Protein AF-A0A117M2E2-F1 (afdb_monomer)

Structure (mmCIF, N/CA/C/O backbone):
data_AF-A0A117M2E2-F1
#
_entry.id   AF-A0A117M2E2-F1
#
loop_
_atom_site.group_PDB
_atom_site.id
_atom_site.type_symbol
_atom_site.label_atom_id
_atom_site.label_alt_id
_atom_site.label_comp_id
_atom_site.label_asym_id
_atom_site.label_entity_id
_atom_site.label_seq_id
_atom_site.pdbx_PDB_ins_code
_atom_site.Cartn_x
_atom_site.Cartn_y
_atom_site.Cartn_z
_atom_site.occupancy
_atom_site.B_iso_or_equiv
_atom_site.auth_seq_id
_atom_site.auth_comp_id
_atom_site.auth_asym_id
_atom_site.auth_atom_id
_atom_site.pdbx_PDB_model_num
ATOM 1 N N . ILE A 1 1 ? -3.622 -10.633 -29.423 1.00 65.00 1 ILE A N 1
ATOM 2 C CA . ILE A 1 1 ? -2.837 -9.429 -29.050 1.00 65.00 1 ILE A CA 1
ATOM 3 C C . ILE A 1 1 ? -1.915 -9.833 -27.903 1.00 65.00 1 ILE A C 1
ATOM 5 O O . ILE A 1 1 ? -2.407 -10.481 -26.987 1.00 65.00 1 ILE A O 1
ATOM 9 N N . LYS A 1 2 ? -0.606 -9.542 -27.959 1.00 74.69 2 LYS A N 1
ATOM 10 C CA . LYS A 1 2 ? 0.267 -9.705 -26.781 1.00 74.69 2 LYS A CA 1
ATOM 11 C C . LYS A 1 2 ? -0.150 -8.649 -25.754 1.00 74.69 2 LYS A C 1
ATOM 13 O O . LYS A 1 2 ? -0.201 -7.475 -26.099 1.00 74.69 2 LYS A O 1
ATOM 18 N N . GLY A 1 3 ? -0.526 -9.080 -24.551 1.00 84.94 3 GLY A N 1
ATOM 19 C CA . GLY A 1 3 ? -0.912 -8.175 -23.468 1.00 84.94 3 GLY A CA 1
ATOM 20 C C . GLY A 1 3 ? 0.236 -7.256 -23.047 1.00 84.94 3 GLY A C 1
ATOM 21 O O . GLY A 1 3 ? 1.391 -7.480 -23.410 1.00 84.94 3 GLY A O 1
ATOM 22 N N . PHE A 1 4 ? -0.091 -6.222 -22.277 1.00 88.25 4 PHE A N 1
ATOM 23 C CA . PHE A 1 4 ? 0.912 -5.355 -21.669 1.00 88.25 4 PHE A CA 1
ATOM 24 C C . PHE A 1 4 ? 1.729 -6.148 -20.642 1.00 88.25 4 PHE A C 1
ATOM 26 O O . PHE A 1 4 ? 1.158 -6.757 -19.736 1.00 88.25 4 PHE A O 1
ATOM 33 N N . ILE A 1 5 ? 3.053 -6.147 -20.796 1.00 89.19 5 ILE A N 1
ATOM 34 C CA . ILE A 1 5 ? 3.982 -6.717 -19.820 1.00 89.19 5 ILE A CA 1
ATOM 35 C C . ILE A 1 5 ? 4.626 -5.531 -19.098 1.00 89.19 5 ILE A C 1
ATOM 37 O O . ILE A 1 5 ? 5.354 -4.777 -19.743 1.00 89.19 5 ILE A O 1
ATOM 41 N N . PRO A 1 6 ? 4.337 -5.326 -17.804 1.00 87.56 6 PRO A N 1
ATOM 42 C CA . PRO A 1 6 ? 4.894 -4.210 -17.059 1.00 87.56 6 PRO A CA 1
ATOM 43 C C . PRO A 1 6 ? 6.399 -4.372 -16.854 1.00 87.56 6 PRO A C 1
ATOM 45 O O . PRO A 1 6 ? 6.864 -5.440 -16.454 1.00 87.56 6 PRO A O 1
ATOM 48 N N . ASP A 1 7 ? 7.141 -3.289 -17.068 1.00 90.00 7 ASP A N 1
ATOM 49 C CA . ASP A 1 7 ? 8.562 -3.210 -16.754 1.00 90.00 7 ASP A CA 1
ATOM 50 C C . ASP A 1 7 ? 8.752 -2.566 -15.377 1.00 90.00 7 ASP A C 1
ATOM 52 O O . ASP A 1 7 ? 8.535 -1.372 -15.189 1.00 90.00 7 ASP A O 1
ATOM 56 N N . LEU A 1 8 ? 9.151 -3.370 -14.393 1.00 87.19 8 LEU A N 1
ATOM 57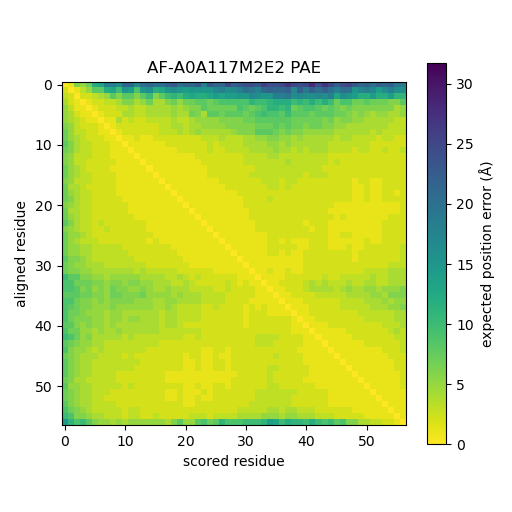 C CA . LEU A 1 8 ? 9.449 -2.891 -13.042 1.00 87.19 8 LEU A CA 1
ATOM 58 C C . LEU A 1 8 ? 10.874 -2.332 -12.913 1.00 87.19 8 LEU A C 1
ATOM 60 O O . LEU A 1 8 ? 11.296 -2.017 -11.807 1.00 87.19 8 LEU A O 1
ATOM 64 N N . THR A 1 9 ? 11.635 -2.218 -13.999 1.00 91.25 9 THR A N 1
ATOM 65 C CA . THR A 1 9 ? 12.899 -1.468 -14.037 1.00 91.25 9 THR A CA 1
ATOM 66 C C . THR A 1 9 ? 12.704 -0.029 -14.521 1.00 91.25 9 THR A C 1
ATOM 68 O O . THR A 1 9 ? 13.545 0.816 -14.232 1.00 91.25 9 THR A O 1
ATOM 71 N N . ASP A 1 10 ? 11.568 0.278 -15.159 1.00 94.94 10 ASP A N 1
ATOM 72 C CA . ASP A 1 10 ? 11.162 1.644 -15.494 1.00 94.94 10 ASP A CA 1
ATOM 73 C C . ASP A 1 10 ? 10.747 2.397 -14.221 1.00 94.94 10 ASP A C 1
ATOM 75 O O . ASP A 1 10 ? 9.736 2.094 -13.578 1.00 94.94 10 ASP A O 1
ATOM 79 N N . GLU A 1 11 ? 11.531 3.411 -13.864 1.00 95.06 11 GLU A N 1
ATOM 80 C CA . GLU A 1 11 ? 11.322 4.225 -12.666 1.00 95.06 11 GLU A CA 1
ATOM 81 C C . GLU A 1 11 ? 10.008 5.024 -12.700 1.00 95.06 11 GLU A C 1
ATOM 83 O O . GLU A 1 11 ? 9.368 5.214 -11.662 1.00 95.06 11 GLU A O 1
ATOM 88 N N . SER A 1 12 ? 9.534 5.428 -13.883 1.00 94.69 12 SER A N 1
ATOM 89 C CA . SER A 1 12 ? 8.236 6.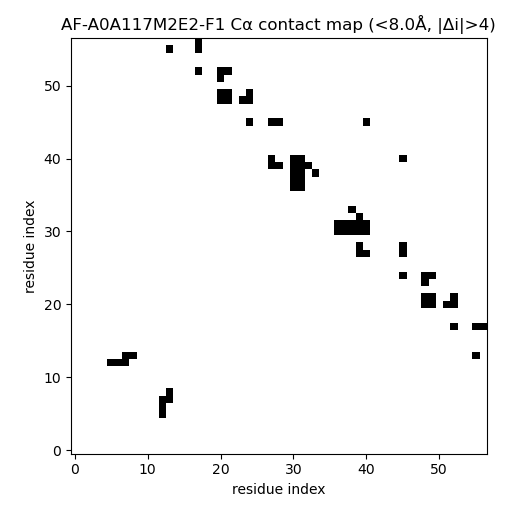099 -14.026 1.00 94.69 12 SER A CA 1
ATOM 90 C C . SER A 1 12 ? 7.094 5.126 -13.750 1.00 94.69 12 SER A C 1
ATOM 92 O O . SER A 1 12 ? 6.149 5.455 -13.027 1.00 94.69 12 SER A O 1
ATOM 94 N N . TYR A 1 13 ? 7.191 3.905 -14.280 1.00 94.12 13 TYR A N 1
ATOM 95 C CA . TYR A 1 13 ? 6.190 2.869 -14.047 1.00 94.12 13 TYR A CA 1
ATOM 96 C C . TYR A 1 13 ? 6.184 2.400 -12.585 1.00 94.12 13 TYR A C 1
ATOM 98 O O . TYR A 1 13 ? 5.125 2.343 -11.956 1.00 94.12 13 TYR A O 1
ATOM 106 N N . LYS A 1 14 ? 7.360 2.153 -11.998 1.00 95.25 14 LYS A N 1
ATOM 107 C CA . LYS A 1 14 ? 7.519 1.871 -10.562 1.00 95.25 14 LYS A CA 1
ATOM 108 C C . LYS A 1 14 ? 6.875 2.940 -9.693 1.00 95.25 14 LYS A C 1
ATOM 110 O O . LYS A 1 14 ? 6.143 2.597 -8.763 1.00 95.25 14 LYS A O 1
ATOM 115 N N . LYS A 1 15 ? 7.109 4.221 -9.999 1.00 95.44 15 LYS A N 1
ATOM 116 C CA . LYS A 1 15 ? 6.492 5.335 -9.273 1.00 95.44 15 LYS A CA 1
ATOM 117 C C . LYS A 1 15 ? 4.967 5.265 -9.347 1.00 95.44 15 LYS A C 1
ATOM 119 O O . LYS A 1 15 ? 4.315 5.353 -8.312 1.00 95.44 15 LYS A O 1
ATOM 124 N N . LEU A 1 16 ? 4.399 5.045 -10.535 1.00 95.62 16 LEU A N 1
ATOM 125 C CA . LEU A 1 16 ? 2.948 4.910 -10.707 1.00 95.62 16 LEU A CA 1
ATOM 126 C C . LEU A 1 16 ? 2.371 3.761 -9.870 1.00 95.62 16 LEU A C 1
ATOM 128 O O . LEU A 1 16 ? 1.349 3.937 -9.207 1.00 95.62 16 LEU A O 1
ATOM 132 N N . VAL A 1 17 ? 3.023 2.595 -9.867 1.00 95.69 17 VAL A N 1
ATOM 133 C CA . VAL A 1 17 ? 2.591 1.448 -9.051 1.00 95.69 17 VAL A CA 1
ATOM 134 C C . VAL A 1 17 ? 2.681 1.781 -7.561 1.00 95.69 17 VAL A C 1
ATOM 136 O O . VAL A 1 17 ? 1.733 1.519 -6.819 1.00 95.69 17 VAL A O 1
ATOM 139 N N . ARG A 1 18 ? 3.784 2.397 -7.121 1.00 96.06 18 ARG A N 1
ATOM 140 C CA . ARG A 1 18 ? 3.984 2.801 -5.725 1.00 96.06 18 ARG A CA 1
ATOM 141 C C . ARG A 1 18 ? 2.899 3.772 -5.262 1.00 96.06 18 ARG A C 1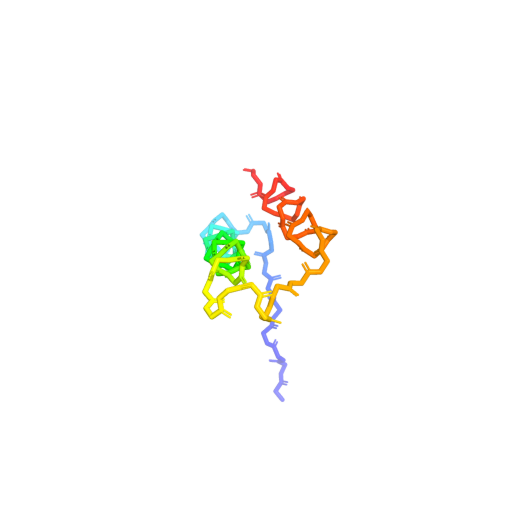
ATOM 143 O O . ARG A 1 18 ? 2.293 3.531 -4.222 1.00 96.06 18 ARG A O 1
ATOM 150 N N . ASP A 1 19 ? 2.612 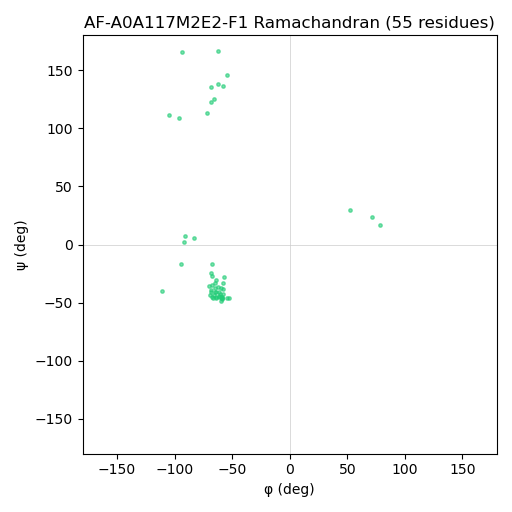4.809 -6.046 1.00 97.56 19 ASP A N 1
ATOM 151 C CA . ASP A 1 19 ? 1.593 5.814 -5.727 1.00 97.56 19 ASP A CA 1
ATOM 152 C C . ASP A 1 19 ? 0.214 5.154 -5.542 1.00 97.56 19 ASP A C 1
ATOM 154 O O . ASP A 1 19 ? -0.485 5.417 -4.564 1.00 97.56 19 ASP A O 1
ATOM 158 N N . ARG A 1 20 ? -0.146 4.194 -6.405 1.00 97.81 20 ARG A N 1
ATOM 159 C CA . ARG A 1 20 ? -1.410 3.447 -6.278 1.00 97.81 20 ARG A CA 1
ATOM 160 C C . ARG A 1 20 ? -1.470 2.532 -5.062 1.00 97.81 20 ARG A C 1
ATOM 162 O O . ARG A 1 20 ? -2.541 2.368 -4.475 1.00 97.81 20 ARG A O 1
ATOM 169 N N . LEU A 1 21 ? -0.353 1.931 -4.669 1.00 97.88 21 LEU A N 1
ATOM 170 C CA . LEU A 1 21 ? -0.298 1.137 -3.443 1.00 97.88 21 LEU A CA 1
ATOM 171 C C . LEU A 1 21 ? -0.401 2.024 -2.195 1.00 97.88 21 LEU A C 1
ATOM 173 O O . LEU A 1 21 ? -1.063 1.630 -1.236 1.00 97.88 21 LEU A O 1
ATOM 177 N N . VAL A 1 22 ? 0.168 3.233 -2.220 1.00 98.25 22 VAL A N 1
ATOM 178 C CA . VAL A 1 22 ? -0.006 4.233 -1.153 1.00 98.25 22 VAL A CA 1
ATOM 179 C C . VAL A 1 22 ? -1.467 4.678 -1.057 1.00 98.25 22 VAL A C 1
ATOM 181 O O . VAL A 1 22 ? -2.027 4.666 0.041 1.00 98.25 22 VAL A O 1
ATOM 184 N N . ASP A 1 23 ? -2.119 4.979 -2.185 1.00 98.44 23 ASP A N 1
ATOM 185 C CA . ASP A 1 23 ? -3.558 5.282 -2.227 1.00 98.44 23 ASP A CA 1
ATOM 186 C C . ASP A 1 23 ? -4.375 4.150 -1.589 1.00 98.44 23 ASP A C 1
ATOM 188 O O . ASP A 1 23 ? -5.250 4.380 -0.748 1.00 98.44 23 ASP A O 1
ATOM 192 N N . ARG A 1 24 ? -4.062 2.899 -1.952 1.00 98.00 24 ARG A N 1
ATOM 193 C CA . ARG A 1 24 ? -4.750 1.724 -1.415 1.00 98.00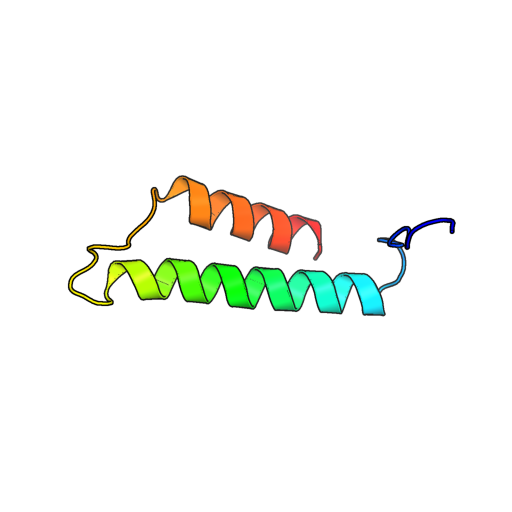 24 ARG A CA 1
ATOM 194 C C . ARG A 1 24 ? -4.514 1.552 0.082 1.00 98.00 24 ARG A C 1
ATOM 196 O O . ARG A 1 24 ? -5.459 1.226 0.796 1.00 98.00 24 ARG A O 1
ATOM 203 N N . LEU A 1 25 ? -3.293 1.771 0.559 1.00 98.06 25 LEU A N 1
ATOM 204 C CA . LEU A 1 25 ? -2.967 1.706 1.982 1.00 98.06 25 LEU A CA 1
ATOM 205 C C . LEU A 1 25 ? -3.763 2.746 2.779 1.00 98.06 25 LEU A C 1
ATOM 207 O O . LEU A 1 25 ? -4.334 2.423 3.819 1.00 98.06 25 LEU A O 1
ATOM 211 N N . ASN A 1 26 ? -3.854 3.974 2.268 1.00 97.81 26 ASN A N 1
ATOM 212 C CA . ASN A 1 26 ? -4.635 5.041 2.890 1.00 97.81 26 ASN A CA 1
ATOM 213 C C . ASN A 1 26 ? -6.131 4.711 2.916 1.00 97.81 26 ASN A C 1
ATOM 215 O O . ASN A 1 26 ? -6.785 4.922 3.936 1.00 97.81 26 ASN A O 1
ATOM 219 N N . PHE A 1 27 ? -6.660 4.135 1.834 1.00 97.50 27 PHE A N 1
ATOM 220 C CA . PHE A 1 27 ? -8.036 3.644 1.800 1.00 97.50 27 PHE A CA 1
ATOM 221 C C . PHE A 1 27 ? -8.285 2.571 2.866 1.00 97.50 27 PHE A C 1
ATOM 223 O O . PHE A 1 27 ? -9.282 2.644 3.573 1.00 97.50 27 PHE A O 1
ATOM 230 N N . LEU A 1 28 ? -7.389 1.591 3.023 1.00 97.00 28 LEU A N 1
ATOM 231 C CA . LEU A 1 28 ? -7.552 0.553 4.048 1.00 97.00 28 LEU A CA 1
ATOM 232 C C . LEU A 1 28 ? -7.579 1.147 5.460 1.00 97.00 28 LEU A C 1
ATOM 234 O O . LEU A 1 28 ? -8.454 0.797 6.245 1.00 97.00 28 LEU A O 1
ATOM 238 N N . ARG A 1 29 ? -6.691 2.104 5.742 1.00 95.50 29 ARG A N 1
ATOM 239 C CA . ARG A 1 29 ? -6.673 2.831 7.018 1.00 95.50 29 ARG A CA 1
ATOM 240 C C . ARG A 1 29 ? -7.956 3.630 7.249 1.00 95.50 29 ARG A C 1
ATOM 242 O O . ARG A 1 29 ? -8.447 3.682 8.370 1.00 95.50 29 ARG A O 1
ATOM 249 N N . SER A 1 30 ? -8.547 4.220 6.206 1.00 97.06 30 SER A N 1
ATOM 250 C CA . SER A 1 30 ? -9.808 4.960 6.356 1.00 97.06 30 SER A CA 1
ATOM 251 C C . SER A 1 30 ? -10.966 4.048 6.778 1.00 97.06 30 SER A C 1
ATOM 253 O O . SER A 1 30 ? -11.825 4.471 7.553 1.00 97.06 30 SER A O 1
ATOM 255 N N . ARG A 1 31 ? -10.967 2.783 6.328 1.00 97.50 31 ARG A N 1
ATOM 256 C CA . ARG A 1 31 ? -12.003 1.786 6.661 1.00 97.50 31 ARG A CA 1
ATOM 257 C C . ARG A 1 31 ? -12.008 1.371 8.129 1.00 97.50 31 ARG A C 1
ATOM 259 O O . ARG A 1 31 ? -13.013 0.839 8.583 1.00 97.50 31 ARG A O 1
ATOM 266 N N . GLU A 1 32 ? -10.938 1.632 8.877 1.00 95.81 32 GLU A N 1
ATOM 267 C CA . GLU A 1 32 ? -10.894 1.381 10.324 1.00 95.81 32 GLU A CA 1
ATOM 268 C C . GLU A 1 32 ? -11.827 2.309 11.113 1.00 95.81 32 GLU A C 1
ATOM 270 O O . GLU A 1 32 ? -12.308 1.937 12.181 1.00 95.81 32 GLU A O 1
ATOM 275 N N . ILE A 1 33 ? -12.102 3.503 10.579 1.00 95.88 33 ILE A N 1
ATOM 276 C CA . ILE A 1 33 ? -12.876 4.555 11.251 1.00 95.88 33 ILE A CA 1
ATOM 277 C C . ILE A 1 33 ? -14.228 4.757 10.557 1.00 95.88 33 ILE A C 1
ATOM 279 O O . ILE A 1 33 ? -15.257 4.947 11.212 1.00 95.88 33 ILE A O 1
ATOM 283 N N . GLU A 1 34 ? -14.247 4.711 9.224 1.00 97.12 34 GLU A N 1
ATOM 284 C CA . GLU A 1 34 ? -15.454 4.921 8.429 1.00 97.12 34 GLU A CA 1
ATOM 285 C C . GLU A 1 34 ? -16.550 3.911 8.807 1.00 97.12 34 GLU A C 1
ATOM 287 O O . GLU A 1 34 ? -16.283 2.729 9.022 1.00 97.12 34 GLU A O 1
ATOM 292 N N . ARG A 1 35 ? -17.798 4.385 8.939 1.00 96.25 35 ARG A N 1
ATOM 293 C CA . ARG A 1 35 ? -18.949 3.578 9.402 1.00 96.25 35 ARG A CA 1
ATOM 294 C C . ARG A 1 35 ? -18.697 2.849 10.736 1.00 96.25 35 ARG A C 1
ATOM 296 O O . ARG A 1 35 ? -19.250 1.775 10.962 1.00 96.25 35 ARG A O 1
ATOM 303 N N . GLY A 1 36 ? -17.857 3.410 11.610 1.00 95.44 36 GLY A N 1
ATOM 304 C CA . GLY A 1 36 ? -17.495 2.793 12.890 1.00 95.44 36 GLY A CA 1
ATOM 305 C C . GLY A 1 36 ? -16.583 1.572 12.746 1.00 95.44 36 GLY A C 1
ATOM 306 O O . GLY A 1 36 ? -16.595 0.699 13.610 1.00 95.44 36 GLY A O 1
ATOM 307 N N . GLY A 1 37 ? -15.835 1.475 11.644 1.00 95.88 37 GLY A N 1
ATOM 308 C CA . GLY A 1 37 ? -14.918 0.366 11.396 1.00 95.88 37 GLY A CA 1
ATOM 309 C C . GLY A 1 37 ? -15.596 -0.912 10.907 1.00 95.88 37 GLY A C 1
ATOM 310 O O . GLY A 1 37 ? -14.995 -1.980 10.984 1.00 95.88 37 GLY A O 1
ATOM 311 N N . PHE A 1 38 ? -16.841 -0.831 10.424 1.00 96.88 38 PHE A N 1
ATOM 312 C CA . PHE A 1 38 ? -17.570 -1.991 9.897 1.00 96.88 38 PHE A CA 1
ATOM 313 C C . PHE A 1 38 ? -16.841 -2.643 8.711 1.00 96.88 38 PHE A C 1
ATOM 315 O O . PHE A 1 38 ? -16.799 -3.865 8.611 1.00 96.88 38 PHE A O 1
ATOM 322 N N . ASP A 1 39 ? -16.223 -1.825 7.853 1.00 97.00 39 ASP A N 1
ATOM 323 C CA . ASP A 1 39 ? -15.511 -2.274 6.649 1.00 97.00 39 ASP A CA 1
ATOM 324 C C . ASP A 1 39 ? -14.019 -2.559 6.898 1.00 97.00 39 ASP A C 1
ATOM 326 O O . ASP A 1 39 ? -13.257 -2.753 5.943 1.00 97.00 39 ASP A O 1
ATOM 330 N N . LYS A 1 40 ? -13.559 -2.529 8.156 1.00 97.31 40 LYS A N 1
ATOM 331 C CA . LYS A 1 40 ? -12.142 -2.740 8.459 1.00 97.31 40 LYS A CA 1
ATOM 332 C C . LYS A 1 40 ? -11.713 -4.137 8.018 1.00 97.31 40 LYS A C 1
ATOM 334 O O . LYS A 1 40 ? -12.416 -5.125 8.232 1.00 97.31 40 LYS A O 1
ATOM 339 N N . LEU A 1 41 ? -10.532 -4.214 7.424 1.00 96.25 41 LEU A N 1
ATOM 340 C CA . LEU A 1 41 ? -9.895 -5.486 7.103 1.00 96.25 41 LEU A CA 1
ATOM 341 C C . LEU A 1 41 ? -8.943 -5.902 8.236 1.00 96.25 41 LEU A C 1
ATOM 343 O O . LEU A 1 41 ? -8.606 -5.070 9.082 1.00 96.25 41 LEU A O 1
ATOM 347 N N . PRO A 1 42 ? -8.498 -7.171 8.263 1.00 97.25 42 PRO A N 1
ATOM 348 C CA . PRO A 1 42 ? -7.408 -7.593 9.139 1.00 97.25 42 PRO A CA 1
ATOM 349 C C . PRO A 1 42 ? -6.157 -6.722 8.938 1.00 97.25 42 PRO A C 1
ATOM 351 O O . PRO A 1 42 ? -5.887 -6.272 7.819 1.00 97.25 42 PRO A O 1
ATOM 354 N N . ALA A 1 43 ? -5.398 -6.483 10.010 1.00 94.31 43 ALA A N 1
ATOM 355 C CA . ALA A 1 43 ? -4.225 -5.600 9.990 1.00 94.31 43 ALA A CA 1
ATOM 356 C C . ALA A 1 43 ? -3.175 -6.061 8.964 1.00 94.31 43 ALA A C 1
ATOM 358 O O . ALA A 1 43 ? -2.563 -5.247 8.266 1.00 94.31 43 ALA A O 1
ATOM 359 N N . GLU A 1 44 ? -3.069 -7.376 8.780 1.00 96.56 44 GLU A N 1
ATOM 360 C CA . GLU A 1 44 ? -2.182 -8.045 7.833 1.00 96.56 44 GLU A CA 1
ATOM 361 C C . GLU A 1 44 ? -2.425 -7.584 6.387 1.00 96.56 44 GLU A C 1
ATOM 363 O O . GLU A 1 44 ? -1.504 -7.587 5.566 1.00 96.56 44 GLU A O 1
ATOM 368 N N . ALA A 1 45 ? -3.646 -7.150 6.049 1.00 96.62 45 ALA A N 1
ATOM 369 C CA . ALA A 1 45 ? -3.956 -6.619 4.724 1.00 96.62 45 ALA A CA 1
ATOM 370 C C . ALA A 1 45 ? -3.231 -5.289 4.470 1.00 96.62 45 ALA A C 1
ATOM 372 O O . ALA A 1 45 ? -2.620 -5.108 3.415 1.00 96.62 45 ALA A O 1
ATOM 373 N N . ALA A 1 46 ? -3.264 -4.366 5.434 1.00 96.81 46 ALA A N 1
ATOM 374 C CA . ALA A 1 46 ? -2.564 -3.089 5.328 1.00 96.81 46 AL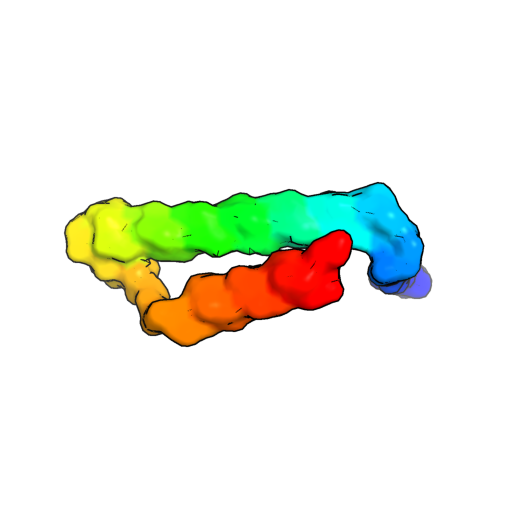A A CA 1
ATOM 375 C C . ALA A 1 46 ? -1.040 -3.288 5.373 1.00 96.81 46 ALA A C 1
ATOM 377 O O . ALA A 1 46 ? -0.319 -2.687 4.575 1.00 96.81 46 ALA A O 1
ATOM 378 N N . GLU A 1 47 ? -0.55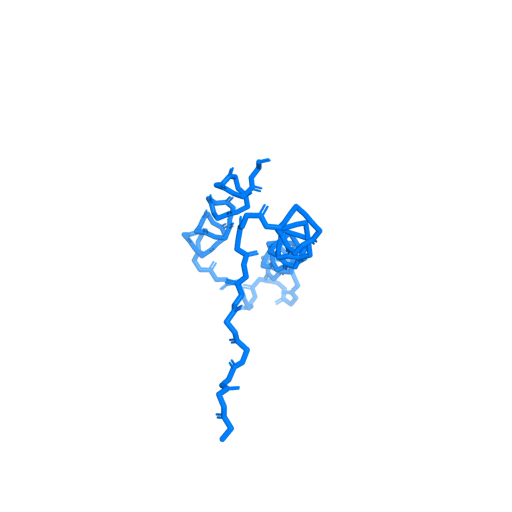4 -4.183 6.235 1.00 97.44 47 GLU A N 1
ATOM 379 C CA . GLU A 1 47 ? 0.866 -4.543 6.325 1.00 97.44 47 GLU A CA 1
ATOM 380 C C . GLU A 1 47 ? 1.401 -5.144 5.022 1.00 97.44 47 GLU A C 1
ATOM 382 O O . GLU A 1 47 ? 2.488 -4.781 4.569 1.00 97.44 47 GLU A O 1
ATOM 387 N N . SER A 1 48 ? 0.619 -6.006 4.368 1.00 97.81 48 SER A N 1
ATOM 388 C CA . SER A 1 48 ? 0.990 -6.600 3.081 1.00 97.81 48 SER A CA 1
ATOM 389 C C . SER A 1 48 ? 1.161 -5.535 1.998 1.00 97.81 48 SER A C 1
ATOM 391 O O . SER A 1 48 ? 2.152 -5.547 1.268 1.00 97.81 48 SER A O 1
ATOM 393 N N . ILE A 1 49 ? 0.234 -4.572 1.913 1.00 97.69 49 ILE A N 1
ATOM 394 C CA . ILE A 1 49 ? 0.344 -3.454 0.964 1.00 97.69 49 ILE A CA 1
ATOM 395 C C . ILE A 1 49 ? 1.537 -2.562 1.313 1.00 97.69 49 ILE A C 1
ATOM 397 O O . ILE A 1 49 ? 2.301 -2.194 0.421 1.00 97.69 49 ILE A O 1
ATOM 401 N N . TYR A 1 50 ? 1.742 -2.255 2.595 1.00 97.69 50 TYR A N 1
ATOM 402 C CA . TYR A 1 50 ? 2.890 -1.477 3.052 1.00 97.69 50 TYR A CA 1
ATOM 403 C C . TYR A 1 50 ? 4.220 -2.147 2.676 1.00 97.69 50 TYR A C 1
ATOM 405 O O . 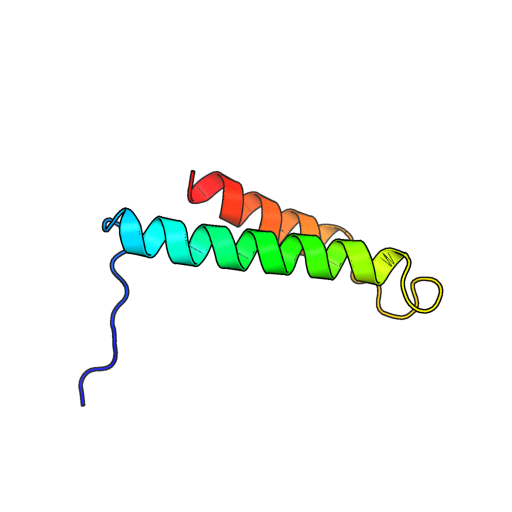TYR A 1 50 ? 5.091 -1.495 2.107 1.00 97.69 50 TYR A O 1
ATOM 413 N N . SER A 1 51 ? 4.361 -3.459 2.888 1.00 97.88 51 SER A N 1
ATOM 414 C CA . SER A 1 51 ? 5.564 -4.202 2.490 1.00 97.88 51 SER A CA 1
ATOM 415 C C . SER A 1 51 ? 5.846 -4.089 0.988 1.00 97.88 51 SER A C 1
ATOM 417 O O . SER A 1 51 ? 7.001 -3.954 0.587 1.00 97.88 51 SER A O 1
ATOM 419 N N . LEU A 1 52 ? 4.810 -4.102 0.143 1.00 95.94 52 LEU A N 1
ATOM 420 C CA . LEU A 1 52 ? 4.967 -3.915 -1.302 1.00 95.94 52 LEU A CA 1
ATOM 421 C C . LEU A 1 52 ? 5.405 -2.490 -1.664 1.00 95.94 52 LEU A C 1
ATOM 423 O O . LEU A 1 52 ? 6.259 -2.334 -2.534 1.00 95.94 52 LEU A O 1
ATOM 427 N N . VAL A 1 53 ? 4.873 -1.467 -0.987 1.00 96.12 53 VAL A N 1
ATOM 428 C CA . VAL A 1 53 ? 5.334 -0.076 -1.146 1.00 96.12 53 VAL A CA 1
ATOM 429 C C . VAL A 1 53 ? 6.823 0.032 -0.814 1.00 96.12 53 VAL A C 1
ATOM 431 O O . VAL A 1 53 ? 7.569 0.622 -1.592 1.00 96.12 53 VAL A O 1
ATOM 434 N N . GLU A 1 54 ? 7.265 -0.575 0.291 1.00 96.56 54 GLU A N 1
ATOM 435 C CA . GLU A 1 54 ? 8.672 -0.564 0.709 1.00 96.56 54 GLU A CA 1
ATOM 436 C C . GLU A 1 54 ? 9.588 -1.303 -0.273 1.00 96.56 54 GLU A C 1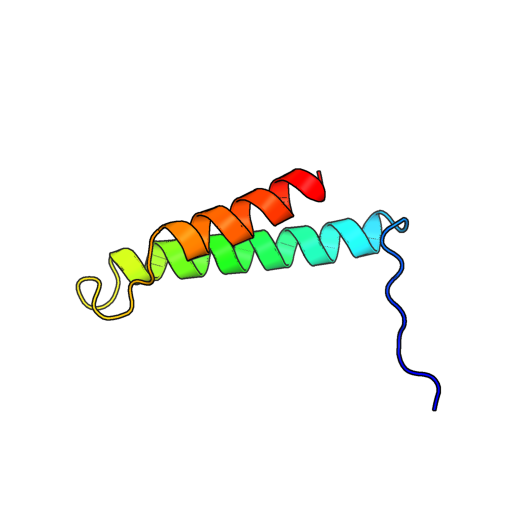
ATOM 438 O O . GLU A 1 54 ? 10.693 -0.848 -0.536 1.00 96.56 54 GLU A O 1
ATOM 443 N N . ARG A 1 55 ? 9.141 -2.414 -0.867 1.00 93.81 55 ARG A N 1
ATOM 444 C CA . ARG A 1 55 ? 9.924 -3.150 -1.881 1.00 93.81 55 ARG A CA 1
ATOM 445 C C . ARG A 1 55 ? 10.083 -2.393 -3.193 1.00 93.81 55 ARG A C 1
ATOM 447 O O . ARG A 1 55 ? 10.999 -2.686 -3.954 1.00 93.81 55 ARG A O 1
ATOM 454 N N . LEU A 1 56 ? 9.159 -1.482 -3.480 1.00 89.94 56 LEU A N 1
ATOM 455 C CA . LEU A 1 56 ? 9.199 -0.640 -4.666 1.00 89.94 56 LEU A CA 1
ATOM 456 C C . LEU A 1 56 ? 9.920 0.682 -4.413 1.00 89.94 56 LEU A C 1
ATOM 458 O O . LEU A 1 56 ? 9.927 1.483 -5.349 1.00 89.94 56 LEU A O 1
ATOM 462 N N . LYS A 1 57 ? 10.456 0.917 -3.198 1.00 81.88 57 LYS A N 1
ATOM 463 C CA . LYS A 1 57 ? 11.290 2.078 -2.856 1.00 81.88 57 LYS A CA 1
ATOM 464 C C . LYS A 1 57 ? 12.563 2.148 -3.674 1.00 81.88 57 LYS A C 1
ATOM 466 O O . LYS A 1 57 ? 12.798 3.281 -4.156 1.00 81.88 57 LYS A O 1
#

pLDDT: mean 94.24, std 5.91, range [65.0, 98.44]

Sequence (57 aa):
IKGFIPDLTDESYKKLVRDRLVDRLNFLRSREIERGGFDKLPAEAAESIYSLVERLK

Organism: NCBI:txid1184387

Solvent-accessible surface area (backbone atoms only — not comparable to full-atom values): 3389 Å² total; per-residue (Å²): 131,87,74,93,77,86,55,81,83,41,65,70,54,35,48,55,53,35,53,53,38,50,52,49,38,53,52,51,59,47,22,52,57,47,86,80,26,73,70,41,70,65,69,65,60,48,50,52,40,48,54,53,38,60,74,63,106

Secondary structure (DSSP, 8-state):
-PPP---TT-HHHHHHHHHHHHHHHHHHHHTTTGGGGTTPPPHHHHHHHHHHHHHT-

Radius of gyration: 14.25 Å; Cα contacts (8 Å, |Δi|>4): 38; chains: 1; bounding box: 32×16×42 Å

Mean predicted aligned error: 3.49 Å

Foldseek 3Di:
DPDDDDDLVPLVSLVVVLVVLVVVLVVQVVCCPPVVNPRHDPPVVSVVSVVVSVVSD